Protein AF-A0A128EL01-F1 (afdb_monomer_lite)

Foldseek 3Di:
DVVVCQVVVPPPQDDQVRQQVLLLVLCVVLDDPLLDPPPSVCVVVCVLCVPPLPNVLSSVLCVQQHVDNRDGQPGSVSVVVSVVSVVVSVVVVCCCVVCQCPDAPVVVRHGNLVVLVVSLVPDPDPVSVVVSCVPPCVVVDPDD

Secondary structure (DSSP, 8-state):
-HHHHHHTT-TTPPPHHHHHHHHHHHHHHH--GGGTSTT-TTHHHHHH-TT-HHHHHHHHHHHHH---TT---SSHHHHHHHHHHHHHHHHHHHHHHH-GGG-EEGGGTEEHHHHHHHHHHH---HHHHHHHHHHTSTT--S--

Sequence (144 aa):
MLELMLKYNVPGQPTKEQLKEAYDECYEFYYDKCFYDYKNQCNPVFEIYPEIYALKNKYKMFKRYCPDKNGTFKDTKEFINYKNAKNRSYSISSIIASDMKNVFIKDKNITLENLMIDTYKKSTNENEKDFLKTYYLKNYKNDF

pLDDT: mean 84.2, std 11.21, range [48.5, 98.25]

Structure (mmCIF, N/CA/C/O backbone):
data_AF-A0A128EL01-F1
#
_entry.id   AF-A0A128EL01-F1
#
loop_
_atom_site.group_PDB
_atom_site.id
_atom_site.type_symbol
_atom_site.label_atom_id
_atom_site.label_alt_id
_atom_site.label_comp_id
_atom_site.label_asym_id
_atom_site.label_entity_id
_atom_site.label_seq_id
_atom_site.pdbx_PDB_ins_code
_atom_site.Cartn_x
_atom_site.Cartn_y
_atom_site.Cartn_z
_atom_site.occupancy
_atom_site.B_iso_or_equiv
_atom_site.auth_seq_id
_atom_site.auth_comp_id
_atom_site.auth_asym_id
_atom_site.auth_atom_id
_atom_site.pdbx_PDB_model_num
ATOM 1 N N . MET A 1 1 ? -14.607 -18.390 12.319 1.00 77.69 1 MET A N 1
ATOM 2 C CA . MET A 1 1 ? -13.917 -18.335 13.629 1.00 77.69 1 MET A CA 1
ATOM 3 C C . MET A 1 1 ? -13.664 -16.903 14.090 1.00 77.69 1 MET A C 1
ATOM 5 O O . MET A 1 1 ? -14.145 -16.558 15.157 1.00 77.69 1 MET A O 1
ATOM 9 N N . LEU A 1 2 ? -13.023 -16.050 13.276 1.00 81.56 2 LEU A N 1
ATOM 10 C CA . LEU A 1 2 ? -12.796 -14.636 13.617 1.00 81.56 2 LEU A CA 1
ATOM 11 C C . LEU A 1 2 ? -14.085 -13.878 13.989 1.00 81.56 2 LEU A C 1
ATOM 13 O O . LEU A 1 2 ? -14.127 -13.212 15.012 1.00 81.56 2 LEU A O 1
ATOM 17 N N . GLU A 1 3 ? -15.162 -14.024 13.212 1.00 80.38 3 GLU A N 1
ATOM 18 C CA . GLU A 1 3 ? -16.428 -13.323 13.498 1.00 80.38 3 GLU A CA 1
ATOM 19 C C . GLU A 1 3 ? -17.065 -13.741 14.829 1.00 80.38 3 GLU A C 1
ATOM 21 O O . GLU A 1 3 ? -17.632 -12.910 15.531 1.00 80.38 3 GLU A O 1
ATOM 26 N N . LEU A 1 4 ? -16.915 -15.014 15.211 1.00 80.50 4 LEU A N 1
ATOM 27 C CA . LEU A 1 4 ? -17.355 -15.512 16.515 1.00 80.50 4 LEU A CA 1
ATOM 28 C C . LEU A 1 4 ? -16.503 -14.910 17.639 1.00 80.50 4 LEU A C 1
ATOM 30 O O . LEU A 1 4 ? -17.055 -14.423 18.618 1.00 80.50 4 LEU A O 1
ATOM 34 N N . MET A 1 5 ? -15.176 -14.876 17.481 1.00 81.06 5 MET A N 1
ATOM 35 C CA . MET A 1 5 ? -14.266 -14.270 18.465 1.00 81.06 5 MET A CA 1
ATOM 36 C C . MET A 1 5 ? -14.582 -12.788 18.702 1.00 81.06 5 MET A C 1
ATOM 38 O O . MET A 1 5 ? -14.635 -12.349 19.850 1.00 81.06 5 MET A O 1
ATOM 42 N N . LEU A 1 6 ? -14.861 -12.043 17.629 1.00 83.06 6 LEU A N 1
ATOM 43 C CA . LEU A 1 6 ? -15.267 -10.641 17.717 1.00 83.06 6 LEU A CA 1
ATOM 44 C C . LEU A 1 6 ? -16.619 -10.485 18.428 1.00 83.06 6 LEU A C 1
ATOM 46 O O . LEU A 1 6 ? -16.737 -9.658 19.327 1.00 83.06 6 LEU A O 1
ATOM 50 N N . LYS A 1 7 ? -17.612 -11.324 18.095 1.00 82.12 7 LYS A N 1
ATOM 51 C CA . LYS A 1 7 ? -18.956 -11.289 18.700 1.00 82.12 7 LYS A CA 1
ATOM 52 C C . LYS A 1 7 ? -18.948 -11.517 20.216 1.00 82.12 7 LYS A C 1
ATOM 54 O O . LYS A 1 7 ? -19.755 -10.914 20.915 1.00 82.12 7 LYS A O 1
ATOM 59 N N . TYR A 1 8 ? -18.067 -12.382 20.718 1.00 83.44 8 TYR A N 1
ATOM 60 C CA . TYR A 1 8 ? -17.996 -12.733 22.144 1.00 83.44 8 TYR A CA 1
ATOM 61 C C . TYR A 1 8 ? -16.974 -11.912 22.941 1.00 83.44 8 TYR A C 1
ATOM 63 O O . TYR A 1 8 ? -16.683 -12.261 24.081 1.00 83.44 8 TYR A O 1
ATOM 71 N N . ASN A 1 9 ? -16.442 -10.831 22.360 1.00 77.81 9 ASN A N 1
ATOM 72 C CA . ASN A 1 9 ? -15.540 -9.887 23.022 1.00 77.81 9 ASN A CA 1
ATOM 73 C C . ASN A 1 9 ? -14.383 -10.569 23.781 1.00 77.81 9 ASN A C 1
ATOM 75 O O . ASN A 1 9 ? -14.094 -10.245 24.932 1.00 77.81 9 ASN A O 1
ATOM 79 N N . VAL A 1 10 ? -13.770 -11.577 23.144 1.00 82.12 10 VAL A N 1
ATOM 80 C CA . VAL A 1 10 ? -12.715 -12.384 23.772 1.00 82.12 10 VAL A CA 1
ATOM 81 C C . VAL A 1 10 ? -11.572 -11.501 24.306 1.00 82.12 10 VAL A C 1
ATOM 83 O O . VAL A 1 10 ? -11.232 -10.506 23.659 1.00 82.12 10 VAL A O 1
ATOM 86 N N . PRO A 1 11 ? -10.958 -11.842 25.457 1.00 78.75 11 PRO A N 1
ATOM 87 C CA . PRO A 1 11 ? -9.831 -11.088 26.001 1.00 78.75 11 PRO A CA 1
ATOM 88 C C . PRO A 1 11 ? -8.702 -10.912 24.975 1.00 78.75 11 PRO A C 1
ATOM 90 O O . PRO A 1 11 ? -8.395 -11.836 24.222 1.00 78.75 11 PRO A O 1
ATOM 93 N N . GLY A 1 12 ? -8.076 -9.731 24.957 1.00 80.56 12 GLY A N 1
ATOM 94 C CA . GLY A 1 12 ? -6.985 -9.399 24.030 1.00 80.56 12 GLY A CA 1
ATOM 95 C C . GLY A 1 12 ? -7.413 -8.684 22.742 1.00 80.56 12 GLY A C 1
ATOM 96 O O . GLY A 1 12 ? -6.577 -8.477 21.864 1.00 80.56 12 GLY A O 1
ATOM 97 N N . GLN A 1 13 ? -8.684 -8.288 22.610 1.00 84.94 13 GLN A N 1
ATOM 98 C CA . GLN A 1 13 ? -9.086 -7.371 21.541 1.00 84.94 13 GLN A CA 1
ATOM 99 C C . GLN A 1 13 ? -8.500 -5.964 21.75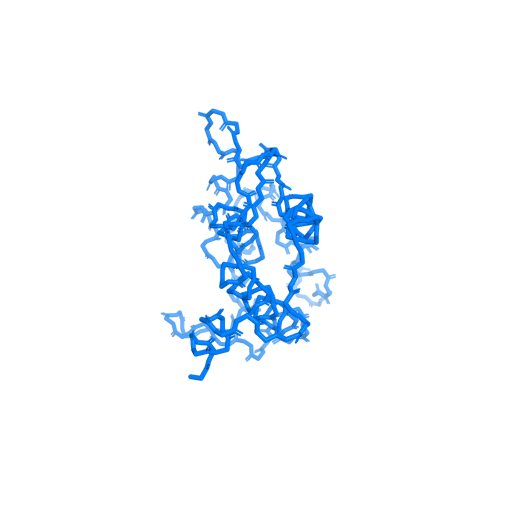5 1.00 84.94 13 GLN A C 1
ATOM 101 O O . GLN A 1 13 ? -8.383 -5.528 22.902 1.00 84.94 13 GLN A O 1
ATOM 106 N N . PRO A 1 14 ? -8.158 -5.241 20.671 1.00 90.94 14 PRO A N 1
ATOM 107 C CA . PRO A 1 14 ? -7.644 -3.883 20.770 1.00 90.94 14 PRO A CA 1
ATOM 108 C C . PRO A 1 14 ? -8.652 -2.934 21.424 1.00 90.94 14 PRO A C 1
ATOM 110 O O . PRO A 1 14 ? -9.841 -2.966 21.091 1.00 90.94 14 PRO A O 1
ATOM 113 N N . THR A 1 15 ? -8.175 -2.047 22.296 1.00 93.12 15 THR A N 1
ATOM 114 C CA . THR A 1 15 ? -8.980 -0.928 22.804 1.00 93.12 15 THR A CA 1
ATOM 115 C C . THR A 1 15 ? -9.196 0.131 21.719 1.00 93.12 15 THR A C 1
ATOM 117 O O . THR A 1 15 ? -8.556 0.113 20.665 1.00 93.12 15 THR A O 1
ATOM 120 N N . LYS A 1 16 ? -10.087 1.096 21.971 1.00 93.81 16 LYS A N 1
ATOM 121 C CA . LYS A 1 16 ? -10.315 2.216 21.042 1.00 93.81 16 LYS A CA 1
ATOM 122 C C . LYS A 1 16 ? -9.051 3.046 20.829 1.00 93.81 16 LYS A C 1
ATOM 124 O O . LYS A 1 16 ? -8.789 3.479 19.711 1.00 93.81 16 LYS A O 1
ATOM 129 N N . GLU A 1 17 ? -8.267 3.230 21.883 1.00 95.94 17 GLU A N 1
ATOM 130 C CA . GLU A 1 17 ? -6.991 3.941 21.859 1.00 95.94 17 GLU A CA 1
ATOM 131 C C . GLU A 1 17 ? -5.982 3.191 20.985 1.00 95.94 17 GLU A C 1
ATOM 133 O O . GLU A 1 17 ? -5.375 3.796 20.109 1.00 95.94 17 GLU A O 1
ATOM 138 N N . GLN A 1 18 ? -5.887 1.864 21.124 1.00 96.06 18 GLN A N 1
ATOM 139 C CA . GLN A 1 18 ? -5.007 1.037 20.288 1.00 96.06 18 GLN A CA 1
ATOM 140 C C . GLN A 1 18 ? -5.437 1.020 18.813 1.00 96.06 18 GLN A C 1
ATOM 142 O O . GLN A 1 18 ? -4.596 0.988 17.915 1.00 96.06 18 GLN A O 1
ATOM 147 N N . LEU A 1 19 ? -6.747 1.053 18.536 1.00 97.06 19 LEU A N 1
ATOM 148 C CA . LEU A 1 19 ? -7.259 1.199 17.169 1.00 97.06 19 LEU A CA 1
ATOM 149 C C . LEU A 1 19 ? -6.901 2.567 16.576 1.00 97.06 19 LEU A C 1
ATOM 151 O O . LEU A 1 19 ? -6.538 2.631 15.401 1.00 97.06 19 LEU A O 1
ATOM 155 N N . LYS A 1 20 ? -6.972 3.638 17.375 1.00 97.81 20 LYS A N 1
ATOM 156 C CA . LYS A 1 20 ? -6.583 4.988 16.955 1.00 97.81 20 LYS A CA 1
ATOM 157 C C . LYS A 1 20 ? -5.085 5.073 16.673 1.00 97.81 20 LYS A C 1
ATOM 159 O O . LYS A 1 20 ? -4.710 5.502 15.590 1.00 97.81 20 LYS A O 1
ATOM 164 N N . GLU A 1 21 ? -4.254 4.592 17.592 1.00 97.81 21 GLU A N 1
ATOM 165 C CA . GLU A 1 21 ? -2.794 4.572 17.453 1.00 97.81 21 GLU A CA 1
ATOM 166 C C . GLU A 1 21 ? -2.361 3.814 16.191 1.00 97.81 21 GLU A C 1
ATOM 168 O O . GLU A 1 21 ? -1.625 4.337 15.356 1.00 97.81 21 GLU A O 1
ATOM 173 N N . ALA A 1 22 ? -2.904 2.614 15.968 1.00 97.31 22 ALA A N 1
ATOM 174 C CA . ALA A 1 22 ? -2.598 1.844 14.766 1.00 97.31 22 ALA A CA 1
ATOM 175 C C . ALA A 1 22 ? -3.081 2.514 13.468 1.00 97.31 22 ALA A C 1
ATOM 177 O O . ALA A 1 22 ? -2.515 2.272 12.395 1.00 97.31 22 ALA A O 1
ATOM 178 N N . TYR A 1 23 ? -4.164 3.289 13.540 1.00 98.25 23 TYR A N 1
ATOM 179 C CA . TYR A 1 23 ? -4.658 4.062 12.409 1.00 98.25 23 TYR A CA 1
ATOM 180 C C . TYR A 1 23 ? -3.727 5.238 12.111 1.00 98.25 23 TYR A C 1
ATOM 182 O O . TYR A 1 23 ? -3.409 5.468 10.947 1.00 98.25 23 TYR A O 1
ATOM 190 N N . ASP A 1 24 ? -3.241 5.931 13.138 1.00 98.25 24 ASP A N 1
ATOM 191 C CA . ASP A 1 24 ? -2.273 7.020 12.988 1.00 98.25 24 ASP A CA 1
ATOM 192 C C . ASP A 1 24 ? -0.964 6.515 12.380 1.00 98.25 24 ASP A C 1
ATOM 194 O O . ASP A 1 24 ? -0.497 7.079 11.393 1.00 98.25 24 ASP A O 1
ATOM 198 N N . GLU A 1 25 ? -0.455 5.365 12.832 1.00 97.25 25 GLU A N 1
ATOM 199 C CA . GLU A 1 25 ? 0.685 4.699 12.187 1.00 97.25 25 GLU A CA 1
ATOM 200 C C . GLU A 1 25 ? 0.418 4.366 10.711 1.00 97.25 25 GLU A C 1
ATOM 202 O O . GLU A 1 25 ? 1.309 4.472 9.866 1.00 97.25 25 GLU A O 1
ATOM 207 N N . CYS A 1 26 ? -0.796 3.904 10.381 1.00 97.00 26 CYS A N 1
ATOM 208 C CA . CYS A 1 26 ? -1.184 3.660 8.992 1.00 97.00 26 CYS A CA 1
ATOM 209 C C . CYS A 1 26 ? -1.126 4.960 8.195 1.00 97.00 26 CYS A C 1
ATOM 211 O O . CYS A 1 26 ? -0.507 4.989 7.127 1.00 97.00 26 CYS A O 1
ATOM 213 N N . TYR A 1 27 ? -1.760 6.016 8.710 1.00 96.19 27 TYR A N 1
ATOM 214 C CA . TYR A 1 27 ? -1.829 7.306 8.047 1.00 96.19 27 TYR A CA 1
ATOM 215 C C . TYR A 1 27 ? -0.422 7.844 7.815 1.00 96.19 27 TYR A C 1
ATOM 217 O O . TYR A 1 27 ? -0.066 8.097 6.675 1.00 96.19 27 TYR A O 1
ATOM 225 N N . GLU A 1 28 ? 0.420 7.932 8.843 1.00 95.50 28 GLU A N 1
ATOM 226 C CA . GLU A 1 28 ? 1.787 8.444 8.714 1.00 95.50 28 GLU A CA 1
ATOM 227 C C . GLU A 1 28 ? 2.636 7.635 7.729 1.00 95.50 28 GLU A C 1
ATOM 229 O O . GLU A 1 28 ? 3.354 8.210 6.910 1.00 95.50 28 GLU A O 1
ATOM 234 N N . PHE A 1 29 ? 2.529 6.304 7.754 1.00 93.56 29 PHE A N 1
ATOM 235 C CA . PHE A 1 29 ? 3.309 5.443 6.868 1.00 93.56 29 PHE A CA 1
ATOM 236 C C . PHE A 1 29 ? 2.878 5.555 5.398 1.00 93.56 29 PHE A C 1
ATOM 238 O O . PHE A 1 29 ? 3.712 5.583 4.485 1.00 93.56 29 PHE A O 1
ATOM 245 N N . TYR A 1 30 ? 1.568 5.564 5.146 1.00 92.25 30 TYR A N 1
ATOM 246 C CA . TYR A 1 30 ? 1.016 5.511 3.794 1.00 92.25 30 TYR A CA 1
ATOM 247 C C . TYR A 1 30 ? 0.691 6.881 3.211 1.00 92.25 30 TYR A C 1
ATOM 249 O O . TYR A 1 30 ? 0.551 6.977 1.994 1.00 92.25 30 TYR A O 1
ATOM 257 N N . TYR A 1 31 ? 0.592 7.927 4.022 1.00 90.75 31 TYR A N 1
ATOM 258 C CA . TYR A 1 31 ? 0.317 9.270 3.543 1.00 90.75 31 TYR A CA 1
ATOM 259 C C . TYR A 1 31 ? 1.419 9.741 2.595 1.00 90.75 31 TYR A C 1
ATOM 261 O O . TYR A 1 31 ? 2.619 9.493 2.761 1.00 90.75 31 TYR A O 1
ATOM 269 N N . ASP A 1 32 ? 0.973 10.425 1.555 1.00 87.50 32 ASP A N 1
ATOM 270 C CA . ASP A 1 32 ? 1.826 11.167 0.658 1.00 87.50 32 ASP A CA 1
ATOM 271 C C . ASP A 1 32 ? 1.065 12.403 0.200 1.00 87.50 32 ASP A C 1
ATOM 273 O O . ASP A 1 32 ? -0.114 12.318 -0.160 1.00 87.50 32 ASP A O 1
ATOM 277 N N . LYS A 1 33 ? 1.733 13.558 0.188 1.00 85.38 33 LYS A N 1
ATOM 278 C CA . LYS A 1 33 ? 1.116 14.807 -0.270 1.00 85.38 33 LYS A CA 1
ATOM 279 C C . LYS A 1 33 ? 0.622 14.669 -1.715 1.00 85.38 33 LYS A C 1
ATOM 281 O O . LYS A 1 33 ? -0.398 15.256 -2.075 1.00 85.38 33 LYS A O 1
ATOM 286 N N . CYS A 1 34 ? 1.293 13.850 -2.528 1.00 82.00 34 CYS A N 1
ATOM 287 C CA . CYS A 1 34 ? 0.907 13.647 -3.920 1.00 82.00 34 CYS A CA 1
ATOM 288 C C . CYS A 1 34 ? -0.431 12.902 -4.111 1.00 82.00 34 CYS A C 1
ATOM 290 O O . CYS A 1 34 ? -0.951 12.908 -5.229 1.00 82.00 34 CYS A O 1
ATOM 292 N N . PHE A 1 35 ? -0.992 12.272 -3.065 1.00 83.31 35 PHE A N 1
ATOM 293 C CA . PHE A 1 35 ? -2.260 11.524 -3.120 1.00 83.31 35 PHE A CA 1
ATOM 294 C C . PHE A 1 35 ? -3.516 12.388 -2.936 1.00 83.31 35 PHE A C 1
ATOM 296 O O . PHE A 1 35 ? -4.617 11.884 -3.152 1.00 83.31 35 PHE A O 1
ATOM 303 N N . TYR A 1 36 ? -3.369 13.654 -2.527 1.00 73.56 36 TYR A N 1
ATOM 304 C CA . TYR A 1 36 ? -4.497 14.547 -2.224 1.00 73.56 36 TYR A CA 1
ATOM 305 C C . TYR A 1 36 ? -4.579 15.814 -3.050 1.00 73.56 36 TYR A C 1
ATOM 307 O O . TYR A 1 36 ? -5.639 16.436 -3.101 1.00 73.56 36 TYR A O 1
ATOM 315 N N . ASP A 1 37 ? -3.474 16.235 -3.652 1.00 68.00 37 ASP A N 1
ATOM 316 C CA . ASP A 1 37 ? -3.463 17.498 -4.372 1.00 68.00 37 ASP A CA 1
ATOM 317 C C . ASP A 1 37 ? -4.412 17.456 -5.585 1.00 68.00 37 ASP A C 1
ATOM 319 O O . ASP A 1 37 ? -4.656 16.378 -6.131 1.00 68.00 37 ASP A O 1
ATOM 323 N N . TYR A 1 38 ? -4.926 18.613 -6.024 1.00 48.50 38 TYR A N 1
ATOM 324 C CA . TYR A 1 38 ? -6.092 18.799 -6.925 1.00 48.50 38 TYR A CA 1
ATOM 325 C C . TYR A 1 38 ? -6.011 18.111 -8.312 1.00 48.50 38 TYR A C 1
ATOM 327 O O . TYR A 1 38 ? -6.910 18.255 -9.140 1.00 48.50 38 TYR A O 1
ATOM 335 N N . LYS A 1 39 ? -4.934 17.365 -8.585 1.00 54.75 39 LYS A N 1
ATOM 336 C CA . LYS A 1 39 ? -4.700 16.551 -9.784 1.00 54.75 39 LYS A CA 1
ATOM 337 C C . LYS A 1 39 ? -3.953 15.232 -9.517 1.00 54.75 39 LYS A C 1
ATOM 339 O O . LYS A 1 39 ? -3.387 14.711 -10.466 1.00 54.75 39 LYS A O 1
ATOM 344 N N . ASN A 1 40 ? -3.904 14.706 -8.280 1.00 63.53 40 ASN A N 1
ATOM 345 C CA . ASN A 1 40 ? -3.094 13.534 -7.896 1.00 63.53 40 ASN A CA 1
ATOM 346 C C . ASN A 1 40 ? -1.709 13.585 -8.562 1.00 63.53 40 ASN A C 1
ATOM 348 O O . ASN A 1 40 ? -1.500 12.934 -9.578 1.00 63.53 40 ASN A O 1
ATOM 352 N N . GLN A 1 41 ? -0.754 14.360 -8.046 1.00 70.06 41 GLN A N 1
ATOM 353 C CA . GLN A 1 41 ? 0.539 14.552 -8.732 1.00 70.06 41 GLN A CA 1
ATOM 354 C C . GLN A 1 41 ? 1.297 13.232 -9.010 1.00 70.06 41 GLN A C 1
ATOM 356 O O . GLN A 1 41 ? 2.131 13.177 -9.907 1.00 70.06 41 GLN A O 1
ATOM 361 N N . CYS A 1 42 ? 0.969 12.153 -8.290 1.00 73.19 42 CYS A N 1
ATOM 362 C CA . CYS A 1 42 ? 1.466 10.799 -8.550 1.00 73.19 42 CYS A CA 1
ATOM 363 C C . CYS A 1 42 ? 0.705 10.024 -9.655 1.00 73.19 42 CYS A C 1
ATOM 365 O O . CYS A 1 42 ? 1.151 8.957 -10.063 1.00 73.19 42 CYS A O 1
ATOM 367 N N . ASN A 1 43 ? -0.425 10.520 -10.162 1.00 72.81 43 ASN A N 1
ATOM 368 C CA . ASN A 1 43 ? -1.228 9.872 -11.204 1.00 72.81 43 ASN A CA 1
ATOM 369 C C . ASN A 1 43 ? -0.477 9.686 -12.528 1.00 72.81 43 ASN A C 1
ATOM 371 O O . ASN A 1 43 ? -0.497 8.564 -13.029 1.00 72.81 43 ASN A O 1
ATOM 375 N N . PRO A 1 44 ? 0.275 10.682 -13.041 1.00 69.44 44 PRO A N 1
ATOM 376 C CA . PRO A 1 44 ? 1.149 10.460 -14.190 1.00 69.44 44 PRO A CA 1
ATOM 377 C C . PRO A 1 44 ? 2.130 9.300 -13.970 1.00 69.44 44 PRO A C 1
ATOM 379 O O . PRO A 1 44 ? 2.342 8.499 -14.871 1.00 69.44 44 PRO A O 1
ATOM 382 N N . VAL A 1 45 ? 2.671 9.133 -12.754 1.00 71.44 45 VAL A N 1
ATOM 383 C CA . VAL A 1 45 ? 3.548 7.993 -12.430 1.00 71.44 45 VAL A CA 1
ATOM 384 C C . VAL A 1 45 ? 2.775 6.675 -12.504 1.00 71.44 45 VAL A C 1
ATOM 386 O O . VAL A 1 45 ? 3.271 5.711 -13.072 1.00 71.44 45 VAL A O 1
ATOM 389 N N . PHE A 1 46 ? 1.548 6.618 -11.981 1.00 70.12 46 PHE A N 1
ATOM 390 C CA . PHE A 1 46 ? 0.716 5.410 -12.050 1.00 70.12 46 PHE A CA 1
ATOM 391 C C . PHE A 1 46 ? 0.289 5.026 -13.468 1.00 70.12 46 PHE A C 1
ATOM 393 O O . PHE A 1 46 ? 0.135 3.834 -13.740 1.00 70.12 46 PHE A O 1
ATOM 400 N N . GLU A 1 47 ? 0.062 6.013 -14.333 1.00 69.69 47 GLU A N 1
ATOM 401 C CA . GLU A 1 47 ? -0.333 5.813 -15.730 1.00 69.69 47 GLU A CA 1
ATOM 402 C C . GLU A 1 47 ? 0.839 5.352 -16.590 1.00 69.69 47 GLU A C 1
ATOM 404 O O . GLU A 1 47 ? 0.695 4.396 -17.350 1.00 69.69 47 GLU A O 1
ATOM 409 N N . ILE A 1 48 ? 2.001 5.992 -16.436 1.00 65.00 48 ILE A N 1
ATOM 410 C CA . ILE A 1 48 ? 3.220 5.632 -17.171 1.00 65.00 48 ILE A CA 1
ATOM 411 C C . ILE A 1 48 ? 3.722 4.256 -16.711 1.00 65.00 48 ILE A C 1
ATOM 413 O O . ILE A 1 48 ? 4.198 3.460 -17.517 1.00 65.00 48 ILE A O 1
ATOM 417 N N . TYR A 1 49 ? 3.546 3.945 -15.426 1.00 67.31 49 TYR A N 1
ATOM 418 C CA . TYR A 1 49 ? 4.083 2.744 -14.803 1.00 67.31 49 TYR A CA 1
ATOM 419 C C . TYR A 1 49 ? 3.055 1.962 -13.991 1.00 67.31 49 TYR A C 1
ATOM 421 O O . TYR A 1 49 ? 3.111 1.906 -12.750 1.00 67.31 49 TYR A O 1
ATOM 429 N N . PRO A 1 50 ? 2.126 1.276 -14.666 1.00 64.00 50 PRO A N 1
ATOM 430 C CA . PRO A 1 50 ? 1.141 0.455 -13.981 1.00 64.00 50 PRO A CA 1
ATOM 431 C C . PRO A 1 50 ? 1.769 -0.686 -13.159 1.00 64.00 50 PRO A C 1
ATOM 433 O O . PRO A 1 50 ? 1.091 -1.206 -12.257 1.00 64.00 50 PRO A O 1
ATOM 436 N N . GLU A 1 51 ? 3.026 -1.048 -13.441 1.00 64.06 51 GLU A N 1
ATOM 437 C CA . GLU A 1 51 ? 3.822 -2.094 -12.792 1.00 64.06 51 GLU A CA 1
ATOM 438 C C . GLU A 1 51 ? 4.634 -1.621 -11.579 1.00 64.06 51 GLU A C 1
ATOM 440 O O . GLU A 1 51 ? 5.179 -2.473 -10.871 1.00 64.06 51 GLU A O 1
ATOM 445 N N . ILE A 1 52 ? 4.676 -0.314 -11.264 1.00 70.06 52 ILE A N 1
ATOM 446 C CA . ILE A 1 52 ? 5.260 0.164 -9.998 1.00 70.06 52 ILE A CA 1
ATOM 447 C C . ILE A 1 52 ? 4.357 -0.283 -8.851 1.00 70.06 52 ILE A C 1
ATOM 449 O O . ILE A 1 52 ? 3.443 0.417 -8.401 1.00 70.06 52 ILE A O 1
ATOM 453 N N . TYR A 1 53 ? 4.622 -1.493 -8.363 1.00 75.75 53 TYR A N 1
ATOM 454 C CA . TYR A 1 53 ? 3.863 -2.087 -7.276 1.00 75.75 53 TYR A CA 1
ATOM 455 C C . TYR A 1 53 ? 3.928 -1.207 -6.028 1.00 75.75 53 TYR A C 1
ATOM 457 O O . TYR A 1 53 ? 2.888 -0.931 -5.443 1.00 75.75 53 TYR A O 1
ATOM 465 N N . ALA A 1 54 ? 5.112 -0.712 -5.654 1.00 76.12 54 ALA A N 1
ATOM 466 C CA . ALA A 1 54 ? 5.329 -0.021 -4.384 1.00 76.12 54 ALA A CA 1
ATOM 467 C C . ALA A 1 54 ? 4.449 1.230 -4.218 1.00 76.12 54 ALA A C 1
ATOM 469 O O . ALA A 1 54 ? 3.662 1.300 -3.273 1.00 76.12 54 ALA A O 1
ATOM 470 N N . LEU A 1 55 ? 4.522 2.187 -5.149 1.00 76.38 55 LEU A N 1
ATOM 471 C CA . LEU A 1 55 ? 3.761 3.439 -5.066 1.00 76.38 55 LEU A CA 1
ATOM 472 C C . LEU A 1 55 ? 2.254 3.193 -5.230 1.00 76.38 55 LEU A C 1
ATOM 474 O O . LEU A 1 55 ? 1.446 3.719 -4.464 1.00 76.38 55 LEU A O 1
ATOM 478 N N . LYS A 1 56 ? 1.863 2.347 -6.193 1.00 82.12 56 LYS A N 1
ATOM 479 C CA . LYS A 1 56 ? 0.452 2.015 -6.452 1.00 82.12 56 LYS A CA 1
ATOM 480 C C . LYS A 1 56 ? -0.171 1.297 -5.264 1.00 82.12 56 LYS A C 1
ATOM 482 O O . LYS A 1 56 ? -1.329 1.530 -4.923 1.00 82.12 56 LYS A O 1
ATOM 487 N N . ASN A 1 57 ? 0.594 0.423 -4.624 1.00 86.81 57 ASN A N 1
ATOM 488 C CA . ASN A 1 57 ? 0.185 -0.249 -3.409 1.00 86.81 57 ASN A CA 1
ATOM 489 C C . ASN A 1 57 ? 0.131 0.726 -2.226 1.00 86.81 57 ASN A C 1
ATOM 491 O O . ASN A 1 57 ? -0.864 0.698 -1.511 1.00 86.81 57 ASN A O 1
ATOM 495 N N . LYS A 1 58 ? 1.111 1.632 -2.061 1.00 87.56 58 LYS A N 1
ATOM 496 C CA . LYS A 1 58 ? 1.076 2.691 -1.033 1.00 87.56 58 LYS A CA 1
ATOM 497 C C . LYS A 1 58 ? -0.220 3.504 -1.142 1.00 87.56 58 LYS A C 1
ATOM 499 O O . LYS A 1 58 ? -0.957 3.588 -0.165 1.00 87.56 58 LYS A O 1
ATOM 504 N N . TYR A 1 59 ? -0.565 3.972 -2.345 1.00 88.12 59 TYR A N 1
ATOM 505 C CA . TYR A 1 59 ? -1.821 4.685 -2.614 1.00 88.12 59 TYR A CA 1
ATOM 506 C C . TYR A 1 59 ? -3.073 3.846 -2.313 1.00 88.12 59 TYR A C 1
ATOM 508 O O . TYR A 1 59 ? -4.014 4.324 -1.681 1.00 88.12 59 TYR A O 1
ATOM 516 N N . LYS A 1 60 ? -3.104 2.574 -2.734 1.00 90.12 60 LYS A N 1
ATOM 517 C CA . LYS A 1 60 ? -4.239 1.675 -2.457 1.00 90.12 60 LYS A CA 1
ATOM 518 C C . LYS A 1 60 ? -4.427 1.418 -0.964 1.00 90.12 60 LYS A C 1
ATOM 520 O O . LYS A 1 60 ? -5.564 1.399 -0.502 1.00 90.12 60 LYS A O 1
ATOM 525 N N . MET A 1 61 ? -3.335 1.204 -0.233 1.00 93.56 61 MET A N 1
ATOM 526 C CA . MET A 1 61 ? -3.352 0.999 1.215 1.00 93.56 61 MET A CA 1
ATOM 527 C C . MET A 1 61 ? -3.851 2.254 1.925 1.00 93.56 61 MET A C 1
ATOM 529 O O . MET A 1 61 ? -4.793 2.165 2.710 1.00 93.56 61 MET A O 1
ATOM 533 N N . PHE A 1 62 ? -3.294 3.408 1.554 1.00 93.38 62 PHE A N 1
ATOM 534 C CA . PHE A 1 62 ? -3.704 4.720 2.034 1.00 93.38 62 PHE A CA 1
ATOM 535 C C . PHE A 1 62 ? -5.216 4.938 1.872 1.00 93.38 62 PHE A C 1
ATOM 537 O O . PHE A 1 62 ? -5.952 5.049 2.850 1.00 93.38 62 PHE A O 1
ATOM 544 N N . LYS A 1 63 ? -5.700 4.885 0.624 1.00 92.50 63 LYS A N 1
ATOM 545 C CA . LYS A 1 63 ? -7.103 5.144 0.272 1.00 92.50 63 LYS A CA 1
ATOM 546 C C . LYS A 1 63 ? -8.079 4.181 0.947 1.00 92.50 63 LYS A C 1
ATOM 548 O O . LYS A 1 63 ? -9.218 4.553 1.210 1.00 92.50 63 LYS A O 1
ATOM 553 N N . ARG A 1 64 ? -7.666 2.930 1.165 1.00 94.81 64 ARG A N 1
ATOM 554 C CA . ARG A 1 64 ? -8.542 1.879 1.691 1.00 94.81 64 ARG A CA 1
ATOM 555 C C . ARG A 1 64 ? -8.643 1.877 3.210 1.00 94.81 64 ARG A C 1
ATOM 557 O O . ARG A 1 64 ? -9.716 1.566 3.707 1.00 94.81 64 ARG A O 1
ATOM 564 N N . TYR A 1 65 ? -7.541 2.124 3.914 1.00 96.50 65 TYR A N 1
ATOM 565 C CA . TYR A 1 65 ? -7.464 1.860 5.353 1.00 96.50 65 TYR A CA 1
ATOM 566 C C . TYR A 1 65 ? -7.300 3.114 6.198 1.00 96.50 65 TYR A C 1
ATOM 568 O O . TYR A 1 65 ? -7.815 3.142 7.308 1.00 96.50 65 TYR A O 1
ATOM 576 N N . CYS A 1 66 ? -6.604 4.133 5.697 1.00 96.62 66 CYS A N 1
ATOM 577 C CA . CYS A 1 66 ? -6.308 5.326 6.480 1.00 96.62 66 CYS A CA 1
ATOM 578 C C . CYS A 1 66 ? -6.307 6.615 5.645 1.00 96.62 66 CYS A C 1
ATOM 580 O O . CYS A 1 66 ? -5.290 7.301 5.596 1.00 96.62 66 CYS A O 1
ATOM 582 N N . PRO A 1 67 ? -7.420 6.964 4.966 1.00 93.69 67 PRO A N 1
ATOM 583 C CA . PRO A 1 67 ? -7.475 8.190 4.181 1.00 93.69 67 PRO A CA 1
ATOM 584 C C . PRO A 1 67 ? -7.600 9.454 5.050 1.00 93.69 67 PRO A C 1
ATOM 586 O O . PRO A 1 67 ? -7.081 10.501 4.687 1.00 93.69 67 PRO A O 1
ATOM 589 N N . ASP A 1 68 ? -8.269 9.412 6.197 1.00 94.19 68 ASP A N 1
ATOM 590 C CA . ASP A 1 68 ? -8.539 10.622 6.980 1.00 94.19 68 ASP A CA 1
ATOM 591 C C . ASP A 1 68 ? -7.436 10.867 8.009 1.00 94.19 68 ASP A C 1
ATOM 593 O O . ASP A 1 68 ? -7.196 10.016 8.851 1.00 94.19 68 ASP A O 1
ATOM 597 N N . LYS A 1 69 ? -6.811 12.048 8.018 1.00 93.81 69 LYS A N 1
ATOM 598 C CA . LYS A 1 69 ? -5.774 12.398 9.004 1.00 93.81 69 LYS A CA 1
ATOM 599 C C . LYS A 1 69 ? -6.236 12.226 10.452 1.00 93.81 69 LYS A C 1
ATOM 601 O O . LYS A 1 69 ? -5.431 11.890 11.312 1.00 93.81 69 LYS A O 1
ATOM 606 N N . ASN A 1 70 ? -7.514 12.469 10.726 1.00 96.31 70 ASN A N 1
ATOM 607 C CA . ASN A 1 70 ? -8.066 12.405 12.078 1.00 96.31 70 ASN A CA 1
ATOM 608 C C . ASN A 1 70 ? -8.896 11.132 12.314 1.00 96.31 70 ASN A C 1
ATOM 610 O O . ASN A 1 70 ? -9.610 11.041 13.314 1.00 96.31 70 ASN A O 1
ATOM 614 N N . GLY A 1 71 ? -8.812 10.157 11.404 1.00 96.31 71 GLY A N 1
ATOM 615 C CA . GLY A 1 71 ? -9.603 8.934 11.446 1.00 96.31 71 GLY A CA 1
ATOM 616 C C . GLY A 1 71 ? -9.173 7.937 12.526 1.00 96.31 71 GLY A C 1
ATOM 617 O O . GLY A 1 71 ? -8.229 8.150 13.290 1.00 96.31 71 GLY A O 1
ATOM 618 N N . THR A 1 72 ? -9.904 6.826 12.585 1.00 98.06 72 THR A N 1
ATOM 619 C CA . THR A 1 72 ? -9.610 5.643 13.403 1.00 98.06 72 THR A CA 1
ATOM 620 C C . THR A 1 72 ? -10.177 4.404 12.714 1.00 98.06 72 THR A C 1
ATOM 622 O O . THR A 1 72 ? -11.097 4.525 11.899 1.00 98.06 72 THR A O 1
ATOM 625 N N . PHE A 1 73 ? -9.665 3.213 13.033 1.00 97.62 73 PHE A N 1
ATOM 626 C CA . PHE A 1 73 ? -10.299 1.981 12.566 1.00 97.62 73 PHE A CA 1
ATOM 627 C C . PHE A 1 73 ? -11.680 1.841 13.208 1.00 97.62 73 PHE A C 1
ATOM 629 O O . PHE A 1 73 ? -11.828 1.959 14.426 1.00 97.62 73 PHE A O 1
ATOM 636 N N . LYS A 1 74 ? -12.692 1.561 12.386 1.00 94.50 74 LYS A N 1
ATOM 637 C CA . LYS A 1 74 ? -14.090 1.416 12.802 1.00 94.50 74 LYS A CA 1
ATOM 638 C C . LYS A 1 74 ? -14.254 0.342 13.871 1.00 94.50 74 LYS A C 1
ATOM 640 O O . LYS A 1 74 ? -15.035 0.504 14.805 1.00 94.50 74 LYS A O 1
ATOM 645 N N . ASP A 1 75 ? -13.560 -0.774 13.686 1.00 92.69 75 ASP A N 1
ATOM 646 C CA . ASP A 1 75 ? -13.614 -1.936 14.556 1.00 92.69 75 ASP A CA 1
ATOM 647 C C . ASP A 1 75 ? -12.352 -2.804 14.408 1.00 92.69 75 ASP A C 1
ATOM 649 O O . ASP A 1 75 ? -11.500 -2.609 13.533 1.00 92.69 75 ASP A O 1
ATOM 653 N N . THR A 1 76 ? -12.237 -3.814 15.269 1.00 92.25 76 THR A N 1
ATOM 654 C CA . THR A 1 76 ? -11.142 -4.789 15.235 1.00 92.25 76 THR A CA 1
ATOM 655 C C . THR A 1 76 ? -11.079 -5.563 13.913 1.00 92.25 76 THR A C 1
ATOM 657 O O . THR A 1 76 ? -9.993 -5.977 13.503 1.00 92.25 76 THR A O 1
ATOM 660 N N . LYS A 1 77 ? -12.206 -5.759 13.210 1.00 92.94 77 LYS A N 1
ATOM 661 C CA . LYS A 1 77 ? -12.232 -6.467 11.919 1.00 92.94 77 LYS A CA 1
ATOM 662 C C . LYS A 1 77 ? -11.520 -5.644 10.850 1.00 92.94 77 LYS A C 1
ATOM 664 O O . LYS A 1 77 ? -10.720 -6.197 10.093 1.00 92.94 77 LYS A O 1
ATOM 669 N N . GLU A 1 78 ? -11.768 -4.341 10.795 1.00 95.06 78 GLU A N 1
ATOM 670 C CA . GLU A 1 78 ? -11.068 -3.430 9.890 1.00 95.06 78 GLU A CA 1
ATOM 671 C C . GLU A 1 78 ? -9.565 -3.379 10.188 1.00 95.06 78 GLU A C 1
ATOM 673 O O . GLU A 1 78 ? -8.756 -3.545 9.272 1.00 95.06 78 GLU A O 1
ATOM 678 N N . PHE A 1 79 ? -9.190 -3.275 11.464 1.00 95.50 79 PHE A N 1
ATOM 679 C CA . PHE A 1 79 ? -7.790 -3.320 11.894 1.00 95.50 79 PHE A CA 1
ATOM 680 C C . PHE A 1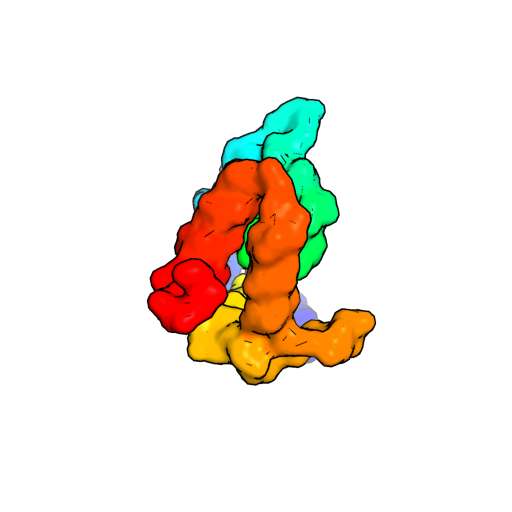 79 ? -7.077 -4.621 11.482 1.00 95.50 79 PHE A C 1
ATOM 682 O O . PHE A 1 79 ? -5.973 -4.585 10.933 1.00 95.50 79 PHE A O 1
ATOM 689 N N . ILE A 1 80 ? -7.705 -5.784 11.684 1.00 94.19 80 ILE A N 1
ATOM 690 C CA . ILE A 1 80 ? -7.139 -7.078 11.268 1.00 94.19 80 ILE A CA 1
ATOM 691 C C . ILE A 1 80 ? -6.987 -7.138 9.746 1.00 94.19 80 ILE A C 1
ATOM 693 O O . ILE A 1 80 ? -5.954 -7.582 9.238 1.00 94.19 80 ILE A O 1
ATOM 697 N N . ASN A 1 81 ? -7.984 -6.657 9.001 1.00 95.56 81 ASN A N 1
ATOM 698 C CA . ASN A 1 81 ? -7.906 -6.586 7.544 1.00 95.56 81 ASN A CA 1
ATOM 699 C C . ASN A 1 81 ? -6.740 -5.705 7.082 1.00 95.56 81 ASN A C 1
ATOM 701 O O . ASN A 1 81 ? -6.047 -6.077 6.133 1.00 95.56 81 ASN A O 1
ATOM 705 N N . TYR A 1 82 ? -6.505 -4.576 7.753 1.00 96.50 82 TYR A N 1
ATOM 706 C CA . TYR A 1 82 ? -5.347 -3.719 7.512 1.00 96.50 82 TYR A CA 1
ATOM 707 C C . TYR A 1 82 ? -4.033 -4.459 7.781 1.00 96.50 82 TYR A C 1
ATOM 709 O O . TYR A 1 82 ? -3.188 -4.524 6.888 1.00 96.50 82 TYR A O 1
ATOM 717 N N . LYS A 1 83 ? -3.859 -5.070 8.961 1.00 95.69 83 LYS A N 1
ATOM 718 C CA . LYS A 1 83 ? -2.624 -5.799 9.309 1.00 95.69 83 LYS A CA 1
ATOM 719 C C . LYS A 1 83 ? -2.331 -6.933 8.324 1.00 95.69 83 LYS A C 1
ATOM 721 O O . LYS A 1 83 ? -1.194 -7.078 7.879 1.00 95.69 83 LYS A O 1
ATOM 726 N N . ASN A 1 84 ? -3.352 -7.680 7.909 1.00 95.81 84 ASN A N 1
ATOM 727 C CA . ASN A 1 84 ? -3.208 -8.737 6.907 1.00 95.81 84 ASN A CA 1
ATOM 728 C C . ASN A 1 84 ? -2.787 -8.180 5.539 1.00 95.81 84 ASN A C 1
ATOM 730 O O . ASN A 1 84 ? -1.887 -8.726 4.896 1.00 95.81 84 ASN A O 1
ATOM 734 N N . ALA A 1 85 ? -3.403 -7.081 5.095 1.00 96.00 85 ALA A N 1
ATOM 735 C CA . ALA A 1 85 ? -3.042 -6.428 3.839 1.00 96.00 85 ALA A CA 1
ATOM 736 C C . ALA A 1 85 ? -1.627 -5.831 3.884 1.00 96.00 85 ALA A C 1
ATOM 738 O O . ALA A 1 85 ? -0.868 -6.004 2.929 1.00 96.00 85 ALA A O 1
ATOM 739 N N . LYS A 1 86 ? -1.247 -5.210 5.007 1.00 94.75 86 LYS A N 1
ATOM 740 C CA . LYS A 1 86 ? 0.104 -4.704 5.275 1.00 94.75 86 LYS A CA 1
ATOM 741 C C . LYS A 1 86 ? 1.126 -5.833 5.155 1.00 94.75 86 LYS A C 1
ATOM 743 O O . LYS A 1 86 ? 2.034 -5.731 4.337 1.00 94.75 86 LYS A O 1
ATOM 748 N N . ASN A 1 87 ? 0.940 -6.939 5.875 1.00 94.75 87 ASN A N 1
ATOM 749 C CA . ASN A 1 87 ? 1.855 -8.085 5.829 1.00 94.75 87 ASN A CA 1
ATOM 750 C C . ASN A 1 87 ? 2.002 -8.648 4.412 1.00 94.75 87 ASN A C 1
ATOM 752 O O . ASN A 1 87 ? 3.119 -8.809 3.926 1.00 94.75 87 ASN A O 1
ATOM 756 N N . ARG A 1 88 ? 0.884 -8.859 3.707 1.00 92.81 88 ARG A N 1
ATOM 757 C CA . ARG A 1 88 ? 0.904 -9.318 2.312 1.00 92.81 88 ARG A CA 1
ATOM 758 C C . ARG A 1 88 ? 1.678 -8.358 1.407 1.00 92.81 88 ARG A C 1
ATOM 760 O O . ARG A 1 88 ? 2.477 -8.803 0.587 1.00 92.81 88 ARG A O 1
ATOM 767 N N . SER A 1 89 ? 1.440 -7.057 1.555 1.00 90.19 89 SER A N 1
ATOM 768 C CA . SER A 1 89 ? 2.153 -6.019 0.815 1.00 90.19 89 SER A CA 1
ATOM 769 C C . SER A 1 89 ? 3.656 -6.081 1.064 1.00 90.19 89 SER A C 1
ATOM 771 O O . SER A 1 89 ? 4.421 -6.001 0.109 1.00 90.19 89 SER A O 1
ATOM 773 N N . TYR A 1 90 ? 4.090 -6.204 2.320 1.00 88.06 90 TYR A N 1
ATOM 774 C CA . TYR A 1 90 ? 5.513 -6.309 2.644 1.00 88.06 90 TYR A CA 1
ATOM 775 C C . TYR A 1 90 ? 6.143 -7.555 2.037 1.00 88.06 90 TYR A C 1
ATOM 777 O O . TYR A 1 90 ? 7.211 -7.450 1.444 1.00 88.06 90 TYR A O 1
ATOM 785 N N . SER A 1 91 ? 5.478 -8.709 2.125 1.00 88.25 91 SER A N 1
ATOM 786 C CA . SER A 1 91 ? 5.983 -9.942 1.518 1.00 88.25 91 SER A CA 1
ATOM 787 C C . SER A 1 91 ? 6.160 -9.796 0.006 1.00 88.25 91 SER A C 1
ATOM 789 O O . SER A 1 91 ? 7.210 -10.152 -0.516 1.00 88.25 91 SER A O 1
ATOM 791 N N . ILE A 1 92 ? 5.181 -9.216 -0.698 1.00 84.88 92 ILE A N 1
ATOM 792 C CA . ILE A 1 92 ? 5.286 -8.986 -2.148 1.00 84.88 92 ILE A CA 1
ATOM 793 C C . ILE A 1 92 ? 6.420 -8.005 -2.462 1.00 84.88 92 ILE A C 1
ATOM 795 O O . ILE A 1 92 ? 7.250 -8.295 -3.321 1.00 84.88 92 ILE A O 1
ATOM 799 N N . SER A 1 93 ? 6.493 -6.874 -1.754 1.00 82.31 93 SER A N 1
ATOM 800 C CA . SER A 1 93 ? 7.570 -5.897 -1.944 1.00 82.31 93 SER A CA 1
ATOM 801 C C . SER A 1 93 ? 8.948 -6.501 -1.676 1.00 82.31 93 SER A C 1
ATOM 803 O O . SER A 1 93 ? 9.883 -6.201 -2.409 1.00 82.31 93 SER A O 1
ATOM 805 N N . SER A 1 94 ? 9.075 -7.371 -0.669 1.00 82.56 94 SER A N 1
ATOM 806 C CA . SER A 1 94 ? 10.320 -8.079 -0.368 1.00 82.56 94 SER A CA 1
ATOM 807 C C . SER A 1 94 ? 10.714 -9.020 -1.501 1.00 82.56 94 SER A C 1
ATOM 809 O O . SER A 1 94 ? 11.866 -9.003 -1.906 1.00 82.56 94 SER A O 1
ATOM 811 N N . ILE A 1 95 ? 9.776 -9.802 -2.047 1.00 82.50 95 ILE A N 1
ATOM 812 C CA . ILE A 1 95 ? 10.048 -10.695 -3.187 1.00 82.50 95 ILE A CA 1
ATOM 813 C C . ILE A 1 95 ? 10.520 -9.881 -4.396 1.00 82.50 95 ILE A C 1
ATOM 815 O O . ILE A 1 95 ? 11.531 -10.213 -5.009 1.00 82.50 95 ILE A O 1
ATOM 819 N N . ILE A 1 96 ? 9.816 -8.786 -4.702 1.00 80.44 96 ILE A N 1
ATOM 820 C CA . ILE A 1 96 ? 10.177 -7.884 -5.799 1.00 80.44 96 ILE A CA 1
ATOM 821 C C . ILE A 1 96 ? 11.575 -7.303 -5.584 1.00 80.44 96 ILE A C 1
ATOM 823 O O . ILE A 1 96 ? 12.382 -7.347 -6.501 1.00 80.44 96 ILE A O 1
ATOM 827 N N . ALA A 1 97 ? 11.879 -6.785 -4.395 1.00 75.19 97 ALA A N 1
ATOM 828 C CA . ALA A 1 97 ? 13.166 -6.150 -4.117 1.00 75.19 97 ALA A CA 1
ATOM 829 C C . ALA A 1 97 ? 14.337 -7.145 -4.070 1.00 75.19 97 ALA A C 1
ATOM 831 O O . ALA A 1 97 ? 15.460 -6.781 -4.414 1.00 75.19 97 ALA A O 1
ATOM 832 N N . SER A 1 98 ? 14.097 -8.380 -3.625 1.00 76.38 98 SER A N 1
ATOM 833 C CA . SER A 1 98 ? 15.145 -9.390 -3.483 1.00 76.38 98 SER A CA 1
ATOM 834 C C . SER A 1 98 ? 15.515 -10.069 -4.800 1.00 76.38 98 SER A C 1
ATOM 836 O O . SER A 1 98 ? 16.665 -10.482 -4.936 1.00 76.38 98 SER A O 1
ATOM 838 N N . ASP A 1 99 ? 14.577 -10.225 -5.743 1.00 82.00 99 ASP A N 1
ATOM 839 C CA . ASP A 1 99 ? 14.803 -11.124 -6.881 1.00 82.00 99 ASP A CA 1
ATOM 840 C C . ASP A 1 99 ? 13.978 -10.792 -8.141 1.00 82.00 99 ASP A C 1
ATOM 842 O O . ASP A 1 99 ? 13.227 -11.619 -8.663 1.00 82.00 99 ASP A O 1
ATOM 846 N N . MET A 1 100 ? 14.110 -9.565 -8.660 1.00 81.88 100 MET A N 1
ATOM 847 C CA . MET A 1 100 ? 13.352 -9.102 -9.839 1.00 81.88 100 MET A CA 1
ATOM 848 C C . MET A 1 100 ? 13.506 -10.001 -11.076 1.00 81.88 100 MET A C 1
ATOM 850 O O . MET A 1 100 ? 12.548 -10.148 -11.840 1.00 81.88 100 MET A O 1
ATOM 854 N N . LYS A 1 101 ? 14.676 -10.624 -11.265 1.00 84.81 101 LYS A N 1
ATOM 855 C CA . LYS A 1 101 ? 14.949 -11.585 -12.349 1.00 84.81 101 LYS A CA 1
ATOM 856 C C . LYS A 1 101 ? 14.036 -12.814 -12.305 1.00 84.81 101 LYS A C 1
ATOM 858 O O . LYS A 1 101 ? 13.716 -13.372 -13.348 1.00 84.81 101 LYS A O 1
ATOM 863 N N . ASN A 1 102 ? 13.571 -13.202 -11.118 1.00 85.94 102 ASN A N 1
ATOM 864 C CA . ASN A 1 102 ? 12.704 -14.362 -10.912 1.00 85.94 102 ASN A CA 1
ATOM 865 C C . ASN A 1 102 ? 11.222 -13.981 -10.738 1.00 85.94 102 ASN A C 1
ATOM 867 O O . ASN A 1 102 ? 10.364 -14.856 -10.613 1.00 85.94 102 ASN A O 1
ATOM 871 N N . VAL A 1 103 ? 10.884 -12.686 -10.774 1.00 86.31 103 VAL A N 1
ATOM 872 C CA . VAL A 1 103 ? 9.491 -12.221 -10.773 1.00 86.31 103 VAL A CA 1
ATOM 873 C C . VAL A 1 103 ? 8.970 -12.177 -12.204 1.00 86.31 103 VAL A C 1
ATOM 875 O O . VAL A 1 103 ? 9.333 -11.300 -12.982 1.00 86.31 103 VAL A O 1
ATOM 878 N N . PHE A 1 104 ? 8.083 -13.107 -12.552 1.00 88.44 104 PHE A N 1
ATOM 879 C CA . PHE A 1 104 ? 7.508 -13.197 -13.893 1.00 88.44 104 PHE A CA 1
ATOM 880 C C . PHE A 1 104 ? 6.207 -12.395 -14.028 1.00 88.44 104 PHE A C 1
ATOM 882 O O . PHE A 1 104 ? 5.227 -12.643 -13.319 1.00 88.44 104 PHE A O 1
ATOM 889 N N . ILE A 1 105 ? 6.168 -11.453 -14.972 1.00 87.12 105 ILE A N 1
ATOM 890 C CA . ILE A 1 105 ? 4.974 -10.672 -15.303 1.00 87.12 105 ILE A CA 1
ATOM 891 C C . ILE A 1 105 ? 4.167 -11.448 -16.342 1.00 87.12 105 ILE A C 1
ATOM 893 O O . ILE A 1 105 ? 4.392 -11.328 -17.546 1.00 87.12 105 ILE A O 1
ATOM 897 N N . LYS A 1 106 ? 3.219 -12.258 -15.852 1.00 85.69 106 LYS A N 1
ATOM 898 C CA . LYS A 1 106 ? 2.454 -13.236 -16.643 1.00 85.69 106 LYS A CA 1
ATOM 899 C C . LYS A 1 106 ? 1.879 -12.664 -17.941 1.00 85.69 106 LYS A C 1
ATOM 901 O O . LYS A 1 106 ? 2.102 -13.241 -18.997 1.00 85.69 106 LYS A O 1
ATOM 906 N N . ASP A 1 107 ? 1.196 -11.524 -17.870 1.00 86.19 107 ASP A N 1
ATOM 907 C CA . ASP A 1 107 ? 0.506 -10.942 -19.031 1.00 86.19 107 ASP A CA 1
ATOM 908 C C . ASP A 1 107 ? 1.472 -10.390 -20.091 1.00 86.19 107 ASP A C 1
ATOM 910 O O . ASP A 1 107 ? 1.102 -10.242 -21.252 1.00 86.19 107 ASP A O 1
ATOM 914 N N . LYS A 1 108 ? 2.718 -10.095 -19.702 1.00 87.25 108 LYS A N 1
ATOM 915 C CA . LYS A 1 108 ? 3.769 -9.586 -20.595 1.00 87.25 108 LYS A CA 1
ATOM 916 C C . LYS A 1 108 ? 4.768 -10.660 -21.021 1.00 87.25 108 LYS A C 1
ATOM 918 O O . LYS A 1 108 ? 5.632 -10.379 -21.843 1.00 87.25 108 LYS A O 1
ATOM 923 N N . ASN A 1 109 ? 4.648 -11.870 -20.469 1.00 92.31 109 ASN A N 1
ATOM 924 C CA . ASN A 1 109 ? 5.534 -13.000 -20.729 1.00 92.31 109 ASN A CA 1
ATOM 925 C C . ASN A 1 109 ? 7.033 -12.650 -20.577 1.00 92.31 109 ASN A C 1
ATOM 927 O O . ASN A 1 109 ? 7.868 -13.077 -21.369 1.00 92.31 109 ASN A O 1
ATOM 931 N N . ILE A 1 110 ? 7.369 -11.828 -19.579 1.00 92.12 110 ILE A N 1
ATOM 932 C CA . ILE A 1 110 ? 8.719 -11.300 -19.347 1.00 92.12 110 ILE A CA 1
ATOM 933 C C . ILE A 1 110 ? 8.981 -11.171 -17.843 1.00 92.12 110 ILE A C 1
ATOM 935 O O . ILE A 1 110 ? 8.045 -11.059 -17.046 1.00 92.12 110 ILE A O 1
ATOM 939 N N . THR A 1 111 ? 10.247 -11.185 -17.434 1.00 90.00 111 THR A N 1
ATOM 940 C CA . THR A 1 111 ? 10.628 -10.908 -16.043 1.00 90.00 111 THR A CA 1
ATOM 941 C C . THR A 1 111 ? 10.440 -9.426 -15.721 1.00 90.00 111 THR A C 1
ATOM 943 O O . THR A 1 111 ? 10.503 -8.566 -16.603 1.00 90.00 111 THR A O 1
ATOM 946 N N . LEU A 1 112 ? 10.207 -9.108 -14.448 1.00 85.88 112 LEU A N 1
ATOM 947 C CA . LEU A 1 112 ? 10.073 -7.730 -13.985 1.00 85.88 112 LEU A CA 1
ATOM 948 C C . LEU A 1 112 ? 11.355 -6.934 -14.257 1.00 85.88 112 LEU A C 1
ATOM 950 O O . LEU A 1 112 ? 11.283 -5.779 -14.654 1.00 85.88 112 LEU A O 1
ATOM 954 N N . GLU A 1 113 ? 12.516 -7.563 -14.093 1.00 86.81 113 GLU A N 1
ATOM 955 C CA . GLU A 1 113 ? 13.815 -6.981 -14.436 1.00 86.81 113 GLU A CA 1
ATOM 956 C C . GLU A 1 113 ? 13.902 -6.555 -15.902 1.00 86.81 113 GLU A C 1
ATOM 958 O O . GLU A 1 113 ? 14.101 -5.373 -16.186 1.00 86.81 113 GLU A O 1
ATOM 963 N N . ASN A 1 114 ? 13.672 -7.486 -16.831 1.00 89.25 114 ASN A N 1
ATOM 964 C CA . ASN A 1 114 ? 13.745 -7.187 -18.258 1.00 89.25 114 ASN A CA 1
ATOM 965 C C . ASN A 1 114 ? 12.689 -6.157 -18.670 1.00 89.25 114 ASN A C 1
ATOM 967 O O . ASN A 1 114 ? 12.968 -5.297 -19.498 1.00 89.25 114 ASN A O 1
ATOM 971 N N . LEU A 1 115 ? 11.507 -6.180 -18.046 1.00 89.31 115 LEU A N 1
ATOM 972 C CA . LEU A 1 115 ? 10.499 -5.147 -18.260 1.00 89.31 115 LEU A CA 1
ATOM 973 C C . LEU A 1 115 ? 11.006 -3.756 -17.853 1.00 89.31 115 LEU A C 1
ATOM 975 O O . LEU A 1 115 ? 10.837 -2.810 -18.615 1.00 89.31 115 LEU A O 1
ATOM 979 N N . MET A 1 116 ? 11.621 -3.616 -16.674 1.00 86.31 116 MET A N 1
ATOM 980 C CA . MET A 1 116 ? 12.146 -2.323 -16.216 1.00 86.31 116 MET A CA 1
ATOM 981 C C . MET A 1 116 ? 13.299 -1.831 -17.106 1.00 86.31 116 MET A C 1
ATOM 983 O O . MET A 1 116 ? 13.358 -0.641 -17.415 1.00 86.31 116 MET A O 1
ATOM 987 N N . ILE A 1 117 ? 14.182 -2.729 -17.562 1.00 88.31 117 ILE A N 1
ATOM 988 C CA . ILE A 1 117 ? 15.277 -2.403 -18.495 1.00 88.31 117 ILE A CA 1
ATOM 989 C C . ILE A 1 117 ? 14.725 -1.933 -19.843 1.00 88.31 117 ILE A C 1
ATOM 991 O O . ILE A 1 117 ? 15.163 -0.906 -20.364 1.00 88.31 117 ILE A O 1
ATOM 995 N N . ASP A 1 118 ? 13.755 -2.656 -20.400 1.00 90.12 118 ASP A N 1
ATOM 996 C CA . ASP A 1 118 ? 13.119 -2.303 -21.667 1.00 90.12 118 ASP A CA 1
ATOM 997 C C . ASP A 1 118 ? 12.432 -0.942 -21.592 1.00 90.12 118 ASP A C 1
ATOM 999 O O . ASP A 1 118 ? 12.582 -0.131 -22.509 1.00 90.12 118 ASP A O 1
ATOM 1003 N N . THR A 1 119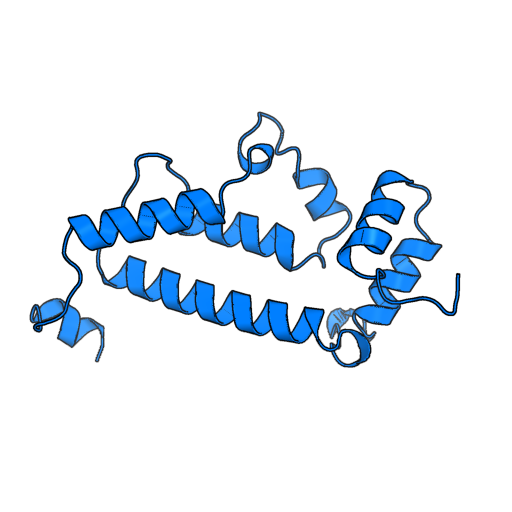 ? 11.700 -0.674 -20.507 1.00 87.25 119 THR A N 1
ATOM 1004 C CA . THR A 1 119 ? 11.042 0.622 -20.313 1.00 87.25 119 THR A CA 1
ATOM 1005 C C . THR A 1 119 ? 12.070 1.743 -20.176 1.00 87.25 119 THR A C 1
ATOM 1007 O O . THR A 1 119 ? 11.922 2.777 -20.824 1.00 87.25 119 THR A O 1
ATOM 1010 N N . TYR A 1 120 ? 13.166 1.522 -19.441 1.00 87.19 120 TYR A N 1
ATOM 1011 C CA . TYR A 1 120 ? 14.258 2.496 -19.338 1.00 87.19 120 TYR A CA 1
ATOM 1012 C C . TYR A 1 120 ? 14.890 2.810 -20.701 1.00 87.19 120 TYR A C 1
ATOM 1014 O O . TYR A 1 120 ? 15.079 3.977 -21.036 1.00 87.19 120 TYR A O 1
ATOM 1022 N N . LYS A 1 121 ? 15.200 1.783 -21.505 1.00 89.75 121 LYS A N 1
ATOM 1023 C CA . LYS A 1 121 ? 15.832 1.950 -22.827 1.00 89.75 121 LYS A CA 1
ATOM 1024 C C . LYS A 1 121 ? 14.920 2.656 -23.832 1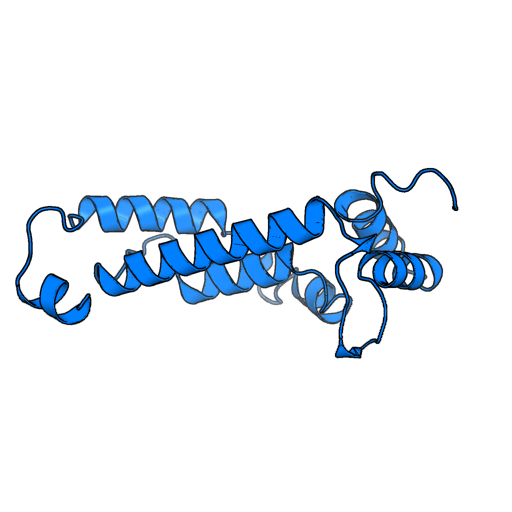.00 89.75 121 LYS A C 1
ATOM 1026 O O . LYS A 1 121 ? 15.420 3.349 -24.713 1.00 89.75 121 LYS A O 1
ATOM 1031 N N . LYS A 1 122 ? 13.603 2.458 -23.725 1.00 90.12 122 LYS A N 1
ATOM 1032 C CA . LYS A 1 122 ? 12.602 3.041 -24.634 1.00 90.12 122 LYS A CA 1
ATOM 1033 C C . LYS A 1 122 ? 12.135 4.432 -24.206 1.00 90.12 122 LYS A C 1
ATOM 1035 O O . LYS A 1 122 ? 11.621 5.162 -25.051 1.00 90.12 122 LYS A O 1
ATOM 1040 N N . SER A 1 123 ? 12.269 4.796 -22.930 1.00 84.81 123 SER A N 1
ATOM 1041 C CA . SER A 1 123 ? 11.807 6.099 -22.455 1.00 84.81 123 SER A CA 1
ATOM 1042 C C . SER A 1 123 ? 12.690 7.232 -22.979 1.00 84.81 123 SER A C 1
ATOM 1044 O O . SER A 1 123 ? 13.918 7.170 -22.942 1.00 84.81 123 SER A O 1
ATOM 1046 N N . THR A 1 124 ? 12.044 8.307 -23.427 1.00 87.75 124 THR A N 1
ATOM 1047 C CA . THR A 1 124 ? 12.686 9.587 -23.762 1.00 87.75 124 THR A CA 1
ATOM 1048 C C . THR A 1 124 ? 12.523 10.628 -22.651 1.00 87.75 124 THR A C 1
ATOM 1050 O O . THR A 1 124 ? 12.909 11.781 -22.829 1.00 87.75 124 THR A O 1
ATOM 1053 N N . ASN A 1 125 ? 11.909 10.262 -21.522 1.00 83.31 125 ASN A N 1
ATOM 1054 C CA . ASN A 1 125 ? 11.656 11.149 -20.393 1.00 83.31 125 ASN A CA 1
ATOM 1055 C C . ASN A 1 125 ? 12.734 10.934 -19.319 1.00 83.31 125 ASN A C 1
ATOM 1057 O O . ASN A 1 125 ? 12.885 9.850 -18.760 1.00 83.31 125 ASN A O 1
ATOM 1061 N N . GLU A 1 126 ? 13.505 11.976 -19.021 1.00 82.25 126 GLU A N 1
ATOM 1062 C CA . GLU A 1 126 ? 14.627 11.864 -18.082 1.00 82.25 126 GLU A CA 1
ATOM 1063 C C . GLU A 1 126 ? 14.173 11.635 -16.634 1.00 82.25 126 GLU A C 1
ATOM 1065 O O . GLU A 1 126 ? 14.765 10.815 -15.942 1.00 82.25 126 GLU A O 1
ATOM 1070 N N . ASN A 1 127 ? 13.062 12.236 -16.189 1.00 77.69 127 ASN A N 1
ATOM 1071 C CA . ASN A 1 127 ? 12.520 11.993 -14.839 1.00 77.69 127 ASN A CA 1
ATOM 1072 C C . ASN A 1 127 ? 12.111 10.529 -14.648 1.00 77.69 127 ASN A C 1
ATOM 1074 O O . ASN A 1 127 ? 12.229 9.939 -13.575 1.00 77.69 127 ASN A O 1
ATOM 1078 N N . GLU A 1 128 ? 11.591 9.961 -15.725 1.00 78.69 128 GLU A N 1
ATOM 1079 C CA . GLU A 1 128 ? 11.157 8.588 -15.810 1.00 78.69 128 GLU A CA 1
ATOM 1080 C C . GLU A 1 128 ? 12.355 7.617 -15.715 1.00 78.69 128 GLU A C 1
ATOM 1082 O O . GLU A 1 128 ? 12.357 6.684 -14.902 1.00 78.69 128 GLU A O 1
ATOM 1087 N N . LYS A 1 129 ? 13.417 7.890 -16.477 1.00 83.56 129 LYS A N 1
ATOM 1088 C CA . LYS A 1 129 ? 14.678 7.139 -16.427 1.00 83.56 129 LYS A CA 1
ATOM 1089 C C . LYS A 1 129 ? 15.353 7.234 -15.059 1.00 83.56 129 LYS A C 1
ATOM 1091 O O . LYS A 1 129 ? 15.788 6.208 -14.530 1.00 83.56 129 LYS A O 1
ATOM 1096 N N . ASP A 1 130 ? 15.388 8.423 -14.460 1.00 82.81 130 ASP A N 1
ATOM 1097 C CA . ASP A 1 130 ? 15.950 8.650 -13.123 1.00 82.81 130 ASP A CA 1
ATOM 1098 C C . ASP A 1 130 ? 15.201 7.866 -12.046 1.00 82.81 130 ASP A C 1
ATOM 1100 O O . ASP A 1 130 ? 15.818 7.258 -11.163 1.00 82.81 130 ASP A O 1
ATOM 1104 N N . PHE A 1 131 ? 13.872 7.808 -12.148 1.00 79.94 131 PHE A N 1
ATOM 1105 C CA . PHE A 1 131 ? 13.050 7.006 -11.254 1.00 79.94 131 PHE A CA 1
ATOM 1106 C C . PHE A 1 131 ? 13.381 5.510 -11.382 1.00 79.94 131 PHE A C 1
ATOM 1108 O O . PHE A 1 131 ? 13.699 4.859 -10.381 1.00 79.94 131 PHE A O 1
ATOM 1115 N N . LEU A 1 132 ? 13.363 4.954 -12.600 1.00 81.12 132 LEU A N 1
ATOM 1116 C CA . LEU A 1 132 ? 13.684 3.539 -12.826 1.00 81.12 132 LEU A CA 1
ATOM 1117 C C . LEU A 1 132 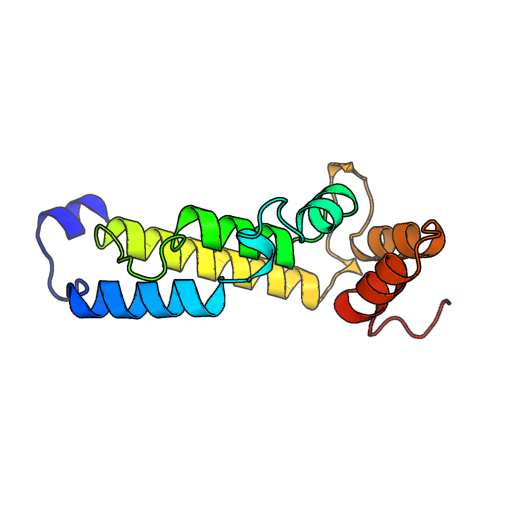? 15.087 3.184 -12.329 1.00 81.12 132 LEU A C 1
ATOM 1119 O O . LEU A 1 132 ? 15.273 2.161 -11.664 1.00 81.12 132 LEU A O 1
ATOM 1123 N N . LYS A 1 133 ? 16.068 4.052 -12.587 1.00 83.12 133 LYS A N 1
ATOM 1124 C CA . LYS A 1 133 ? 17.449 3.865 -12.141 1.00 83.12 133 LYS A CA 1
ATOM 1125 C C . LYS A 1 133 ? 17.571 3.885 -10.622 1.00 83.12 133 LYS A C 1
ATOM 1127 O O . LYS A 1 133 ? 18.235 3.026 -10.047 1.00 83.12 133 LYS A O 1
ATOM 1132 N N . THR A 1 134 ? 16.900 4.828 -9.969 1.00 79.44 134 THR A N 1
ATOM 1133 C CA . THR A 1 134 ? 16.943 4.991 -8.511 1.00 79.44 134 THR A CA 1
ATOM 1134 C C . THR A 1 134 ? 16.288 3.823 -7.778 1.00 79.44 134 THR A C 1
ATOM 1136 O O . THR A 1 134 ? 16.837 3.342 -6.783 1.00 79.44 134 THR A O 1
ATOM 1139 N N . TYR A 1 135 ? 15.129 3.358 -8.250 1.00 74.62 135 TYR A N 1
ATOM 1140 C CA . TYR A 1 135 ? 14.280 2.444 -7.479 1.00 74.62 135 TYR A CA 1
ATOM 1141 C C . TYR A 1 135 ? 14.333 0.983 -7.924 1.00 74.62 135 TYR A C 1
ATOM 1143 O O . TYR A 1 135 ? 14.131 0.102 -7.092 1.00 74.62 135 TYR A O 1
ATOM 1151 N N . TYR A 1 136 ? 14.614 0.715 -9.199 1.00 77.38 136 TYR A N 1
ATOM 1152 C CA . TYR A 1 136 ? 14.527 -0.633 -9.769 1.00 77.38 136 TYR A CA 1
ATOM 1153 C C . TYR A 1 136 ? 15.867 -1.134 -10.308 1.00 77.38 136 TYR A C 1
ATOM 1155 O O . TYR A 1 136 ? 16.201 -2.301 -10.138 1.00 77.38 136 TYR A O 1
ATOM 1163 N N . LEU A 1 137 ? 16.671 -0.253 -10.904 1.00 80.06 137 LEU A N 1
ATOM 1164 C CA . LEU A 1 137 ? 17.910 -0.627 -11.596 1.00 80.06 137 LEU A CA 1
ATOM 1165 C C . LEU A 1 137 ? 19.172 -0.200 -10.823 1.00 80.06 137 LEU A C 1
ATOM 1167 O O . LEU A 1 137 ? 20.272 -0.232 -11.365 1.00 80.06 137 LEU A O 1
ATOM 1171 N N . LYS A 1 138 ? 19.041 0.149 -9.534 1.00 74.38 138 LYS A N 1
ATOM 1172 C CA . LYS A 1 138 ? 20.129 0.675 -8.681 1.00 74.38 138 LYS A CA 1
ATOM 1173 C C . LYS A 1 138 ? 21.363 -0.234 -8.620 1.00 74.38 138 LYS A C 1
ATOM 1175 O O . LYS A 1 138 ? 22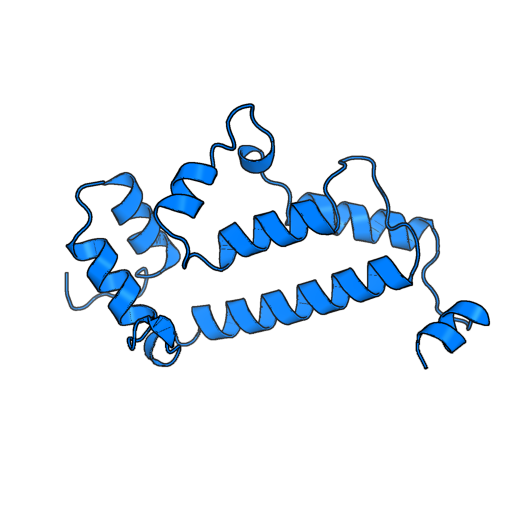.486 0.253 -8.505 1.00 74.38 138 LYS A O 1
ATOM 1180 N N . ASN A 1 139 ? 21.151 -1.548 -8.697 1.00 66.88 139 ASN A N 1
ATOM 1181 C CA . ASN A 1 139 ? 22.208 -2.561 -8.642 1.00 66.88 139 ASN A CA 1
ATOM 1182 C C . ASN A 1 139 ? 22.598 -3.106 -10.028 1.00 66.88 139 ASN A C 1
ATOM 1184 O O . ASN A 1 139 ? 23.485 -3.953 -10.121 1.00 66.88 139 ASN A O 1
ATOM 1188 N N . TYR A 1 140 ? 21.967 -2.624 -11.101 1.00 66.31 140 TYR A N 1
ATOM 1189 C CA . TYR A 1 140 ? 22.234 -3.052 -12.471 1.00 66.31 140 TYR A CA 1
ATOM 1190 C C . TYR A 1 140 ? 23.431 -2.266 -13.023 1.00 66.31 140 TYR A C 1
ATOM 1192 O O . TYR A 1 140 ? 23.285 -1.191 -13.598 1.00 66.31 140 TYR A O 1
ATOM 1200 N N . LYS A 1 141 ? 24.647 -2.760 -12.759 1.00 52.59 141 LYS A N 1
ATOM 1201 C CA . LYS A 1 141 ? 25.902 -2.073 -13.119 1.00 52.59 141 LYS A CA 1
ATOM 1202 C C . LYS A 1 141 ? 26.485 -2.445 -14.488 1.00 52.59 141 LYS A C 1
ATOM 1204 O O . LYS A 1 141 ? 27.442 -1.795 -14.886 1.00 52.59 141 LYS A O 1
ATOM 1209 N N . ASN A 1 142 ? 25.942 -3.437 -15.201 1.00 50.53 142 ASN A N 1
ATOM 1210 C CA . ASN A 1 142 ? 26.700 -4.089 -16.279 1.00 50.53 142 ASN A CA 1
ATOM 1211 C C . ASN A 1 142 ? 26.185 -3.942 -17.722 1.00 50.53 142 ASN A C 1
ATOM 1213 O O . ASN A 1 142 ? 26.868 -4.456 -18.592 1.00 50.53 142 ASN A O 1
ATOM 1217 N N . ASP A 1 143 ? 25.088 -3.234 -18.026 1.00 51.59 143 ASP A N 1
ATOM 1218 C CA . ASP A 1 143 ? 24.555 -3.195 -19.412 1.00 51.59 143 ASP A CA 1
ATOM 1219 C C . ASP A 1 143 ? 23.932 -1.844 -19.847 1.00 51.59 143 ASP A C 1
ATOM 1221 O O . ASP A 1 143 ? 22.986 -1.818 -20.646 1.00 51.59 143 ASP A O 1
ATOM 1225 N N . PHE A 1 144 ? 24.436 -0.718 -19.325 1.00 48.97 144 PHE A N 1
ATOM 1226 C CA . PHE A 1 144 ? 24.078 0.630 -19.798 1.00 48.97 144 PHE A CA 1
ATOM 1227 C C . PHE A 1 144 ? 25.254 1.332 -20.460 1.00 48.97 144 PHE A C 1
ATOM 1229 O O . PHE A 1 144 ? 26.346 1.328 -19.849 1.00 48.97 144 PHE A O 1
#

Radius of gyration: 18.92 Å; chains: 1; bounding box: 46×37×51 Å

Organism: NCBI:txid1780362